Protein AF-A0A1S3YVQ3-F1 (afdb_monomer)

Secondary structure (DSSP, 8-state):
---SEEEETTEEEE--HHHHHHHTTSSSTT--THHHHHHHHHHH-TT-S-GGGSHHHHHHHHHHHHHHHHHHHHHHHTT---HHHHHHHHHHHHHT-S--THHHHHHHHHHHH---EE-SSS-SEE---HHHHHHHTT-

Solvent-accessible surface area (backbone atoms only — not comparable to full-atom values): 8379 Å² total; per-residue (Å²): 135,52,73,50,62,55,76,56,96,91,43,79,45,80,52,60,67,32,58,52,32,54,53,45,52,61,90,48,91,82,44,47,78,65,36,57,55,54,20,49,51,28,70,77,33,78,82,53,54,48,69,73,73,35,71,71,51,34,51,52,47,66,73,43,47,66,59,53,49,51,53,50,53,50,29,56,77,68,73,44,90,50,67,71,63,49,50,52,49,52,48,52,61,54,70,77,39,95,76,64,79,60,61,57,54,37,50,51,42,21,64,80,65,70,66,31,40,71,54,95,89,51,89,61,80,44,77,68,68,56,71,60,54,64,58,60,75,76,112

Nearest PDB structures (foldseek):
  7cb5-assembly1_B  TM=9.908E-01  e=2.813E-12  Staphylococcus aureus subsp. aureus str. Newman
  2iyo-assembly1_A  TM=9.775E-01  e=6.539E-12  Lactococcus lactis
  2zyg-assembly1_A  TM=9.820E-01  e=1.099E-11  Klebsiella pneumoniae
  2iz0-assembly1_B  TM=9.913E-01  e=2.554E-11  Lactococcus lactis
  2zya-assembly1_A  TM=9.829E-01  e=3.770E-11  Escherichia coli K-12

Foldseek 3Di:
DQDLWDDDPNDTDGDQQLVVLVVCCPDDPPHDPVSVVSNVQCVVPVPDRDPCPRPVNVVVCVVCVVVLVVVVVVCVVVVHDDPPSVVVNVVVVVVPDPDDPCVVVQVVCLVPPVPFDADPPDGDTDHDPVVVVVVVVVD

Sequence (139 aa):
MQQSRIQRNGLSILIFLGELARIWKGGCIIRAIFLDRIKGAYDRNPDLANLLVDEEFAKEMVERQSAWRRVVCLAINSGISTPGMSSSLAYFDSYRRERLPANLVQAQRDYFGAHTYERIDVPGSYHTEWFKIARQSKN

Organism: Nicotiana tabacum (NCBI:txid4097)

Mean predicted aligned error: 6.45 Å

InterPro domains:
  IPR006114 6-phosphogluconate dehydrogenase, C-terminal [PF00393] (17-130)
  IPR006114 6-phosphogluconate dehydrogenase, C-terminal [SM01350] (1-131)
  IPR006183 6-phosphogluconate dehydrogenase [PTHR11811] (17-136)
  IPR008927 6-phosphogluconate dehydrogenase-like, C-terminal domain superfamily [SSF48179] (17-132)
  IPR013328 6-phosphogluconate dehydrogenase, domain 2 [G3DSA:1.10.1040.10] (7-97)

Structure (mmCIF, N/CA/C/O backbone):
data_AF-A0A1S3YVQ3-F1
#
_entry.id   AF-A0A1S3YVQ3-F1
#
loop_
_atom_site.group_PDB
_atom_site.id
_atom_site.type_symbol
_atom_site.label_atom_id
_atom_site.label_alt_id
_atom_site.label_comp_id
_atom_site.label_asym_id
_atom_site.label_entity_id
_atom_site.label_seq_id
_atom_site.pdbx_PDB_ins_code
_atom_site.Cartn_x
_atom_site.Cartn_y
_atom_site.Cartn_z
_atom_site.occupancy
_atom_site.B_iso_or_equiv
_atom_site.auth_seq_id
_atom_site.auth_comp_id
_atom_site.auth_asym_id
_atom_site.auth_atom_id
_atom_site.pdbx_PDB_model_num
ATOM 1 N N . MET A 1 1 ? 9.940 -8.424 3.788 1.00 37.59 1 MET A N 1
ATOM 2 C CA . MET A 1 1 ? 10.640 -8.676 5.065 1.00 37.59 1 MET A CA 1
ATOM 3 C C . MET A 1 1 ? 10.216 -7.604 6.069 1.00 37.59 1 MET A C 1
ATOM 5 O O . MET A 1 1 ? 10.862 -6.571 6.179 1.00 37.59 1 MET A O 1
ATOM 9 N N . GLN A 1 2 ? 9.059 -7.769 6.711 1.00 42.88 2 GLN A N 1
ATOM 10 C CA . GLN A 1 2 ? 8.583 -6.811 7.712 1.00 42.88 2 GLN A CA 1
ATOM 11 C C . GLN A 1 2 ? 9.105 -7.235 9.096 1.00 42.88 2 GLN A C 1
ATOM 13 O O . GLN A 1 2 ? 8.557 -8.083 9.778 1.00 42.88 2 GLN A O 1
ATOM 18 N N . GLN A 1 3 ? 10.306 -6.720 9.359 1.00 51.16 3 GLN A N 1
ATOM 19 C CA . GLN A 1 3 ? 10.926 -6.309 10.624 1.00 51.16 3 GLN A CA 1
ATOM 20 C C . GLN A 1 3 ? 10.499 -6.971 11.955 1.00 51.16 3 GLN A C 1
ATOM 22 O O . GLN A 1 3 ? 9.901 -6.321 12.804 1.00 51.16 3 GLN A O 1
ATOM 27 N N . SER A 1 4 ? 11.014 -8.172 12.232 1.00 53.25 4 SER A N 1
ATOM 28 C CA . SER A 1 4 ? 11.387 -8.598 13.601 1.00 53.25 4 SER A CA 1
ATOM 29 C C . SER A 1 4 ? 12.889 -8.411 13.897 1.00 53.25 4 SER A C 1
ATOM 31 O O . SER A 1 4 ? 13.343 -8.556 15.034 1.00 53.25 4 SER A O 1
ATOM 33 N N . ARG A 1 5 ? 13.681 -8.038 12.878 1.00 54.72 5 ARG A N 1
ATOM 34 C CA . ARG A 1 5 ? 15.139 -7.878 12.962 1.00 54.72 5 ARG A CA 1
ATOM 35 C C . ARG A 1 5 ? 15.575 -6.573 12.302 1.00 54.72 5 ARG A C 1
ATOM 37 O O . ARG A 1 5 ? 15.534 -6.447 11.079 1.00 54.72 5 ARG A O 1
ATOM 44 N N . ILE A 1 6 ? 16.010 -5.608 13.109 1.00 60.38 6 ILE A N 1
ATOM 45 C CA . ILE A 1 6 ? 16.737 -4.435 12.611 1.00 60.38 6 ILE A CA 1
ATOM 46 C C . ILE A 1 6 ? 18.222 -4.787 12.659 1.00 60.38 6 ILE 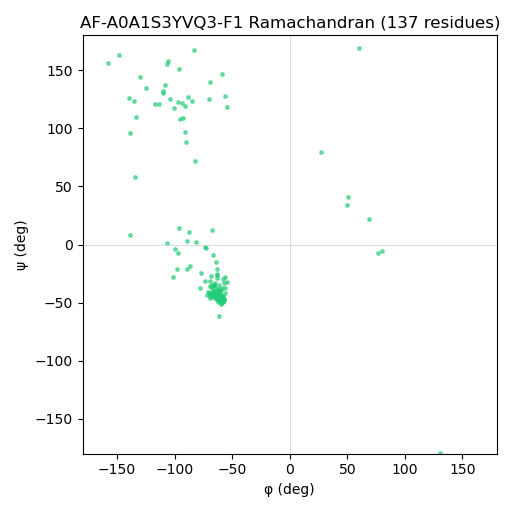A C 1
ATOM 48 O O . ILE A 1 6 ? 18.761 -5.084 13.726 1.00 60.38 6 ILE A O 1
ATOM 52 N N . GLN A 1 7 ? 18.875 -4.771 11.498 1.00 54.41 7 GLN A N 1
ATOM 53 C CA . GLN A 1 7 ? 20.331 -4.826 11.409 1.00 54.41 7 GLN A CA 1
ATOM 54 C C . GLN A 1 7 ? 20.856 -3.414 11.166 1.00 54.41 7 GLN A C 1
ATOM 56 O O . GLN A 1 7 ? 20.541 -2.794 10.151 1.00 54.41 7 GLN A O 1
ATOM 61 N N . ARG A 1 8 ? 21.645 -2.890 12.107 1.00 52.59 8 ARG A N 1
ATOM 62 C CA . ARG A 1 8 ? 22.323 -1.596 11.960 1.00 52.59 8 ARG A CA 1
ATOM 63 C C . ARG A 1 8 ? 23.729 -1.714 12.539 1.00 52.59 8 ARG A C 1
ATOM 65 O O . ARG A 1 8 ? 23.884 -2.151 13.673 1.00 52.59 8 ARG A O 1
ATOM 72 N N . ASN A 1 9 ? 24.747 -1.362 11.751 1.00 58.00 9 ASN A N 1
ATOM 73 C CA . ASN A 1 9 ? 26.166 -1.387 12.143 1.00 58.00 9 ASN A CA 1
ATOM 74 C C . ASN A 1 9 ? 26.636 -2.720 12.776 1.00 58.00 9 ASN A C 1
ATOM 76 O O . ASN A 1 9 ? 27.352 -2.713 13.770 1.00 58.00 9 ASN A O 1
ATOM 80 N N . GLY A 1 10 ? 26.206 -3.869 12.240 1.00 67.88 10 GLY A N 1
ATOM 81 C CA . GLY A 1 10 ? 26.624 -5.193 12.732 1.00 67.88 10 GLY A CA 1
ATOM 82 C C . GLY A 1 10 ? 25.902 -5.695 13.991 1.00 67.88 10 GLY A C 1
ATOM 83 O O . GLY A 1 10 ? 26.068 -6.854 14.360 1.00 67.88 10 GLY A O 1
ATOM 84 N N . LEU A 1 11 ? 25.043 -4.884 14.617 1.00 69.00 11 LEU A N 1
ATOM 85 C CA . LEU A 1 11 ? 24.173 -5.320 15.710 1.00 69.00 11 LEU A CA 1
ATOM 86 C C . LEU A 1 11 ? 22.851 -5.862 15.157 1.00 69.00 11 LEU A C 1
ATOM 88 O O . LEU A 1 11 ? 22.162 -5.197 14.379 1.00 69.00 11 LEU A O 1
ATOM 92 N N . SER A 1 12 ? 22.499 -7.080 15.577 1.00 74.50 12 SER A N 1
ATOM 93 C CA . SER A 1 12 ? 21.165 -7.657 15.382 1.00 74.50 12 SER A CA 1
ATOM 94 C C . SER A 1 12 ? 20.316 -7.351 16.609 1.00 74.50 12 SER A C 1
ATOM 96 O O . SER A 1 12 ? 20.538 -7.940 17.663 1.00 74.50 12 SER A O 1
ATOM 98 N N . ILE A 1 13 ? 19.341 -6.456 16.466 1.00 76.31 13 ILE A N 1
ATOM 99 C CA . ILE A 1 13 ? 18.346 -6.209 17.512 1.00 76.31 13 ILE A CA 1
ATOM 100 C C . ILE A 1 13 ? 17.097 -7.017 17.170 1.00 76.31 13 ILE A C 1
ATOM 102 O O . ILE A 1 13 ? 16.524 -6.860 16.087 1.00 76.31 13 ILE A O 1
ATOM 106 N N . LEU A 1 14 ? 16.703 -7.884 18.101 1.00 77.69 14 LEU A N 1
ATOM 107 C CA . LEU A 1 14 ? 15.435 -8.604 18.072 1.00 77.69 14 LEU A CA 1
ATOM 108 C C . LEU A 1 14 ? 14.356 -7.713 18.682 1.00 77.69 14 LEU A C 1
ATOM 110 O O . LEU A 1 14 ? 14.502 -7.244 19.811 1.00 77.69 14 LEU A O 1
ATOM 114 N N . ILE A 1 15 ? 13.291 -7.464 17.922 1.00 81.62 15 ILE A N 1
ATOM 115 C CA . ILE A 1 15 ? 12.158 -6.654 18.366 1.00 81.62 15 ILE A CA 1
ATOM 116 C C . ILE A 1 15 ? 10.931 -7.549 18.482 1.00 81.62 15 ILE A C 1
ATOM 118 O O . ILE A 1 15 ? 10.477 -8.128 17.499 1.00 81.62 15 ILE A O 1
ATOM 122 N N . PHE A 1 16 ? 10.367 -7.610 19.687 1.00 85.25 16 PHE A N 1
ATOM 123 C CA . PHE A 1 16 ? 9.132 -8.336 19.965 1.00 85.25 16 PHE A CA 1
ATOM 124 C C . PHE A 1 16 ? 7.933 -7.398 19.786 1.00 85.25 16 PHE A C 1
ATOM 126 O O . PHE A 1 16 ? 7.587 -6.627 20.682 1.00 85.25 16 PHE A O 1
ATOM 133 N N . LEU A 1 17 ? 7.307 -7.446 18.608 1.00 85.81 17 LEU A N 1
ATOM 134 C CA . LEU A 1 17 ? 6.225 -6.529 18.226 1.00 85.81 17 LEU A CA 1
ATOM 135 C C . LEU A 1 17 ? 4.989 -6.640 19.141 1.00 85.81 17 LEU A C 1
ATOM 137 O O . LEU A 1 17 ? 4.379 -5.620 19.466 1.00 85.81 17 LEU A O 1
ATOM 141 N N . GLY A 1 18 ? 4.671 -7.842 19.636 1.00 83.00 18 GLY A N 1
ATOM 142 C CA . GLY A 1 18 ? 3.604 -8.045 20.625 1.00 83.00 18 GLY A CA 1
ATOM 143 C C . GLY A 1 18 ? 3.880 -7.348 21.965 1.00 83.00 18 GLY A C 1
ATOM 144 O O . GLY A 1 18 ? 3.002 -6.683 22.518 1.00 83.00 18 GLY A O 1
ATOM 145 N N . GLU A 1 19 ? 5.121 -7.408 22.457 1.00 85.75 19 GLU A N 1
ATOM 146 C CA . GLU A 1 19 ? 5.511 -6.719 23.694 1.00 85.75 19 GLU A CA 1
ATOM 147 C C . GLU A 1 19 ? 5.532 -5.197 23.528 1.00 85.75 19 GLU A C 1
ATOM 149 O O . GLU A 1 19 ? 5.112 -4.478 24.436 1.00 85.75 19 GLU A O 1
ATOM 154 N N . LEU A 1 20 ? 5.929 -4.686 22.358 1.00 87.69 20 LEU A N 1
ATOM 155 C CA . LEU A 1 20 ? 5.801 -3.257 22.053 1.00 87.69 20 LEU A CA 1
ATOM 156 C C . LEU A 1 20 ? 4.340 -2.794 22.104 1.00 87.69 20 LEU A C 1
ATOM 158 O O . LEU A 1 20 ? 4.043 -1.789 22.754 1.00 87.69 20 LEU A O 1
ATOM 162 N N . ALA A 1 21 ? 3.422 -3.547 21.489 1.00 86.00 21 ALA A N 1
ATOM 163 C CA . ALA A 1 21 ? 1.993 -3.242 21.537 1.00 86.00 21 ALA A CA 1
ATOM 164 C C . ALA A 1 21 ? 1.457 -3.237 22.982 1.00 86.00 21 ALA A C 1
ATOM 166 O O . ALA A 1 21 ? 0.683 -2.350 23.352 1.00 86.00 21 ALA A O 1
ATOM 167 N N . ARG A 1 22 ? 1.924 -4.168 23.828 1.00 86.75 22 ARG A N 1
ATOM 168 C CA . ARG A 1 22 ? 1.589 -4.208 25.260 1.00 86.75 22 ARG A CA 1
ATOM 169 C C . ARG A 1 22 ? 2.107 -2.979 26.010 1.00 86.75 22 ARG A C 1
ATOM 171 O O . ARG A 1 22 ? 1.367 -2.407 26.806 1.00 86.75 22 ARG A O 1
ATOM 178 N N . ILE A 1 23 ? 3.349 -2.554 25.772 1.00 87.56 23 ILE A N 1
ATOM 179 C CA . ILE A 1 23 ? 3.927 -1.364 26.422 1.00 87.56 23 ILE A CA 1
ATOM 180 C C . ILE A 1 23 ? 3.138 -0.107 26.037 1.00 87.56 23 ILE A C 1
ATOM 182 O O . ILE A 1 23 ? 2.803 0.694 26.907 1.00 87.56 23 ILE A O 1
ATOM 186 N N . TRP A 1 24 ? 2.748 0.037 24.767 1.00 88.12 24 TRP A N 1
ATOM 187 C CA . TRP A 1 24 ? 1.919 1.159 24.308 1.00 88.12 24 TRP A CA 1
ATOM 188 C C . TRP A 1 24 ? 0.498 1.165 24.884 1.00 88.12 24 TRP A C 1
ATOM 190 O O . TRP A 1 24 ? -0.220 2.150 24.753 1.00 88.12 24 TRP A O 1
ATOM 200 N N . LYS A 1 25 ? 0.065 0.112 25.575 1.00 83.75 25 LYS A N 1
ATOM 201 C CA . LYS A 1 25 ? -1.196 0.145 26.318 1.00 83.75 25 LYS A CA 1
ATOM 202 C C . LYS A 1 25 ? -1.095 0.982 27.599 1.00 83.75 25 LYS A C 1
ATOM 204 O O . LYS A 1 25 ? -2.083 1.581 28.022 1.00 83.75 25 LYS A O 1
ATOM 209 N N . GLY A 1 26 ? 0.079 1.023 28.230 1.00 79.12 26 GLY A N 1
ATOM 210 C CA . GLY A 1 26 ? 0.290 1.664 29.527 1.00 79.12 26 GLY A CA 1
ATOM 211 C C . GLY A 1 26 ? 0.803 3.098 29.402 1.00 79.12 26 GLY A C 1
ATOM 212 O O . GLY A 1 26 ? 1.960 3.316 29.068 1.00 79.12 26 GLY A O 1
ATOM 213 N N . GLY A 1 27 ? -0.038 4.089 29.708 1.00 80.12 27 GLY A N 1
ATOM 214 C CA . GLY A 1 27 ? 0.404 5.468 29.971 1.00 80.12 27 GLY A CA 1
ATOM 215 C C . GLY A 1 27 ? 0.792 6.325 28.759 1.00 80.12 27 GLY A C 1
ATOM 216 O O . GLY A 1 27 ? 0.980 7.528 28.922 1.00 80.12 27 GLY A O 1
ATOM 217 N N . CYS A 1 28 ? 0.862 5.773 27.544 1.00 90.06 28 CYS A N 1
ATOM 218 C CA . CYS A 1 28 ? 1.150 6.573 26.352 1.00 90.06 28 CYS A CA 1
ATOM 219 C C . CYS A 1 28 ? -0.113 7.264 25.781 1.00 90.06 28 CYS A C 1
ATOM 221 O O . CYS A 1 28 ? -1.254 6.973 26.166 1.00 90.06 28 CYS A O 1
ATOM 223 N N . ILE A 1 29 ? 0.099 8.212 24.858 1.00 93.62 29 ILE A N 1
ATOM 224 C CA . ILE A 1 29 ? -0.967 9.014 24.228 1.00 93.62 29 ILE A CA 1
ATOM 225 C C . ILE A 1 29 ? -1.863 8.153 23.322 1.00 93.62 29 ILE A C 1
ATOM 227 O O . ILE A 1 29 ? -3.067 8.374 23.273 1.00 93.62 29 ILE A O 1
ATOM 231 N N . ILE A 1 30 ? -1.302 7.142 22.652 1.00 92.69 30 ILE A N 1
ATOM 232 C CA . ILE A 1 30 ? -2.009 6.309 21.659 1.00 92.69 30 ILE A CA 1
ATOM 233 C C . ILE A 1 30 ? -2.750 5.105 22.265 1.00 92.69 30 ILE A C 1
ATOM 235 O O . ILE A 1 30 ? -3.174 4.210 21.534 1.00 92.69 30 ILE A O 1
ATOM 239 N N . ARG A 1 31 ? -2.882 5.049 23.596 1.00 92.19 31 ARG A N 1
ATOM 240 C CA . ARG A 1 31 ? -3.530 3.934 24.297 1.00 92.19 31 ARG A CA 1
ATOM 241 C C . ARG A 1 31 ? -4.959 3.717 23.782 1.00 92.19 31 ARG A C 1
ATOM 243 O O . ARG A 1 31 ? -5.768 4.642 23.752 1.00 92.19 31 ARG A O 1
ATOM 250 N N . ALA A 1 32 ? -5.282 2.485 23.404 1.00 92.25 32 ALA A N 1
ATOM 251 C CA . ALA A 1 32 ? -6.607 2.111 22.922 1.00 92.25 32 ALA A CA 1
ATOM 252 C C . ALA A 1 32 ? -6.841 0.605 23.084 1.00 92.25 32 ALA A C 1
ATOM 254 O O . ALA A 1 32 ? -5.891 -0.175 23.032 1.00 92.25 32 ALA A O 1
ATOM 255 N N . ILE A 1 33 ? -8.112 0.191 23.167 1.00 92.25 33 ILE A N 1
ATOM 256 C CA . ILE A 1 33 ? -8.521 -1.231 23.112 1.00 92.25 33 ILE A CA 1
ATOM 257 C C . ILE A 1 33 ? -8.001 -1.895 21.822 1.00 92.25 33 ILE A C 1
ATOM 259 O O . ILE A 1 33 ? -7.693 -3.081 21.794 1.00 92.25 33 ILE A O 1
ATOM 263 N N . PHE A 1 34 ? -7.815 -1.109 20.758 1.00 93.25 34 PHE A N 1
ATOM 264 C CA . PHE A 1 34 ? -7.217 -1.554 19.501 1.00 93.25 34 PHE A CA 1
ATOM 265 C C . PHE A 1 34 ? -5.829 -2.201 19.668 1.00 93.25 34 PHE A C 1
ATOM 267 O O . PHE A 1 34 ? -5.505 -3.137 18.941 1.00 93.25 34 PHE A O 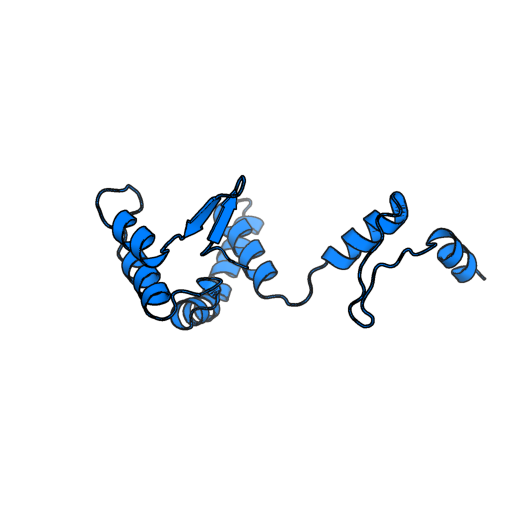1
ATOM 274 N N . LEU A 1 35 ? -5.024 -1.764 20.645 1.00 94.06 35 LEU A N 1
ATOM 275 C CA . LEU A 1 35 ? -3.688 -2.323 20.880 1.00 94.06 35 LEU A CA 1
ATOM 276 C C . LEU A 1 35 ? -3.729 -3.769 21.396 1.00 94.06 35 LEU A C 1
ATOM 278 O O . LEU A 1 35 ? -2.807 -4.528 21.111 1.00 94.06 35 LEU A O 1
ATOM 282 N N . ASP A 1 36 ? -4.805 -4.180 22.077 1.00 92.88 36 ASP A N 1
ATOM 283 C CA . ASP A 1 36 ? -4.987 -5.578 22.494 1.00 92.88 36 ASP A CA 1
ATOM 284 C C . ASP A 1 36 ? -5.153 -6.501 21.282 1.00 92.88 36 ASP A C 1
ATOM 286 O O . ASP A 1 36 ? -4.641 -7.618 21.271 1.00 92.88 36 ASP A O 1
ATOM 290 N N . ARG A 1 37 ? -5.797 -6.004 20.219 1.00 94.69 37 ARG A N 1
ATOM 291 C CA . ARG A 1 37 ? -5.962 -6.737 18.958 1.00 94.69 37 ARG A CA 1
ATOM 292 C C . ARG A 1 37 ? -4.641 -6.876 18.207 1.00 94.69 37 ARG A C 1
ATOM 294 O O . ARG A 1 37 ? -4.335 -7.951 17.706 1.00 94.69 37 ARG A O 1
ATOM 301 N N . ILE A 1 38 ? -3.835 -5.810 18.173 1.00 94.75 38 ILE A N 1
ATOM 302 C CA . ILE A 1 38 ? -2.484 -5.855 17.590 1.00 94.75 38 ILE A CA 1
ATOM 303 C C . ILE A 1 38 ? -1.612 -6.860 18.343 1.00 94.75 38 ILE A C 1
ATOM 305 O O . ILE A 1 38 ? -0.947 -7.681 17.716 1.00 94.75 38 ILE A O 1
ATOM 309 N N . LYS A 1 39 ? -1.631 -6.817 19.681 1.00 93.44 39 LYS A N 1
ATOM 310 C CA . LYS A 1 39 ? -0.920 -7.797 20.505 1.00 93.44 39 LYS A CA 1
ATOM 311 C C . LYS A 1 39 ? -1.386 -9.216 20.175 1.00 93.44 39 LYS A C 1
ATOM 313 O O . LYS A 1 39 ? -0.545 -10.059 19.898 1.00 93.44 39 LYS A O 1
ATOM 318 N N . GLY A 1 40 ? -2.699 -9.453 20.130 1.00 94.50 40 GLY A N 1
ATOM 319 C CA . GLY A 1 40 ? -3.271 -10.758 19.792 1.00 94.50 40 GLY A CA 1
ATOM 320 C C . GLY A 1 40 ? -2.801 -11.299 18.437 1.00 94.50 40 GLY A C 1
ATOM 321 O O . GLY A 1 40 ? -2.452 -12.471 18.346 1.00 94.50 40 GLY A O 1
ATOM 322 N N . ALA A 1 41 ? -2.708 -10.453 17.406 1.00 95.62 41 ALA A N 1
ATOM 323 C CA . ALA A 1 41 ? -2.183 -10.857 16.099 1.00 95.62 41 ALA A CA 1
ATOM 324 C C . ALA A 1 41 ? -0.723 -11.342 16.171 1.00 95.62 41 ALA A C 1
ATOM 326 O O . ALA A 1 41 ? -0.396 -12.394 15.622 1.00 95.62 41 ALA A O 1
ATOM 327 N N . TYR A 1 42 ? 0.142 -10.628 16.899 1.00 93.38 42 TYR A N 1
ATOM 328 C CA . TYR A 1 42 ? 1.544 -11.028 17.076 1.00 93.38 42 TYR A CA 1
ATOM 329 C C . TYR A 1 42 ? 1.745 -12.164 18.090 1.00 93.38 42 TYR A C 1
ATOM 331 O O . TYR A 1 42 ? 2.722 -12.896 17.978 1.00 93.38 42 TYR A O 1
ATOM 339 N N . ASP A 1 43 ? 0.834 -12.351 19.050 1.00 92.56 43 ASP A N 1
ATOM 340 C CA . ASP A 1 43 ? 0.825 -13.533 19.920 1.00 92.56 43 ASP A CA 1
ATOM 341 C C . ASP A 1 43 ? 0.497 -14.799 19.104 1.00 92.56 43 ASP A C 1
ATOM 343 O O . ASP A 1 43 ? 1.103 -15.847 19.320 1.00 92.56 43 ASP A O 1
ATOM 347 N N . ARG A 1 44 ? -0.446 -14.704 18.149 1.00 94.06 44 ARG A N 1
ATOM 348 C CA . ARG A 1 44 ? -0.799 -15.802 17.229 1.00 94.06 44 ARG A CA 1
ATOM 349 C C . ARG A 1 44 ? 0.317 -16.101 16.232 1.00 94.06 44 ARG A C 1
ATOM 351 O O . ARG A 1 44 ? 0.583 -17.266 15.950 1.00 94.06 44 ARG A O 1
ATOM 358 N N . ASN A 1 45 ? 0.938 -15.061 15.677 1.00 92.69 45 ASN A N 1
ATOM 359 C CA . ASN A 1 45 ? 2.029 -15.188 14.719 1.00 92.69 45 ASN A CA 1
ATOM 360 C C . ASN A 1 45 ? 3.139 -14.156 15.005 1.00 92.69 45 ASN A C 1
ATOM 362 O O . ASN A 1 45 ? 3.069 -13.023 14.519 1.00 92.69 45 ASN A O 1
ATOM 366 N N . PRO A 1 46 ? 4.194 -14.543 15.744 1.00 89.56 46 PRO A N 1
ATOM 367 C CA . PRO A 1 46 ? 5.320 -13.655 16.033 1.00 89.56 46 PRO A CA 1
ATOM 368 C C . PRO A 1 46 ? 6.104 -13.209 14.789 1.00 89.56 46 PRO A C 1
ATOM 370 O O . PRO A 1 46 ? 6.702 -12.134 14.803 1.00 89.56 46 PRO A O 1
ATOM 373 N N . ASP A 1 47 ? 6.072 -14.005 13.715 1.00 88.44 47 ASP A N 1
ATOM 374 C CA . ASP A 1 47 ? 6.743 -13.738 12.435 1.00 88.44 47 ASP A CA 1
ATOM 375 C C . ASP A 1 47 ? 5.808 -13.083 11.403 1.00 88.44 47 ASP A C 1
ATOM 377 O O . ASP A 1 47 ? 6.110 -13.037 10.204 1.00 88.44 47 ASP A O 1
ATOM 381 N N . LEU A 1 48 ? 4.651 -12.578 11.851 1.00 91.12 48 LEU A N 1
ATOM 382 C CA . LEU A 1 48 ? 3.701 -11.879 11.002 1.00 91.12 48 LEU A CA 1
ATOM 383 C C . LEU A 1 48 ? 4.409 -10.731 10.289 1.00 91.12 48 LEU A C 1
ATOM 385 O O . LEU A 1 48 ? 4.885 -9.791 10.921 1.00 91.12 48 LEU A O 1
ATOM 389 N N . ALA A 1 49 ? 4.440 -10.800 8.957 1.00 89.25 49 ALA A N 1
ATOM 390 C CA . ALA A 1 49 ? 5.024 -9.731 8.176 1.00 89.25 49 ALA A CA 1
ATOM 391 C C . ALA A 1 49 ? 4.231 -8.443 8.429 1.00 89.25 49 ALA A C 1
ATOM 393 O O . ALA A 1 49 ? 4.775 -7.499 8.973 1.00 89.25 49 ALA A O 1
ATOM 394 N N . ASN A 1 50 ? 2.941 -8.416 8.098 1.00 92.19 50 ASN A N 1
ATOM 395 C CA . ASN A 1 50 ? 2.110 -7.216 8.194 1.00 92.19 50 ASN A CA 1
ATOM 396 C C . ASN A 1 50 ? 0.813 -7.506 8.943 1.00 92.19 50 ASN A C 1
ATOM 398 O O . ASN A 1 50 ? 0.200 -8.544 8.716 1.00 92.19 50 ASN A O 1
ATOM 402 N N . LEU A 1 51 ? 0.313 -6.551 9.727 1.00 94.62 51 LEU A N 1
ATOM 403 C CA . LEU A 1 51 ? -1.040 -6.636 10.290 1.00 94.62 51 LEU A CA 1
ATOM 404 C C . LEU A 1 51 ? -2.114 -6.777 9.205 1.00 94.62 51 LEU A C 1
ATOM 406 O O . LEU A 1 51 ? -3.117 -7.433 9.432 1.00 94.62 51 LEU A O 1
ATOM 410 N N . LEU A 1 52 ? -1.895 -6.230 8.005 1.00 95.00 52 LEU A N 1
ATOM 411 C CA . LEU A 1 52 ? -2.828 -6.384 6.883 1.00 95.00 52 LEU A CA 1
ATOM 41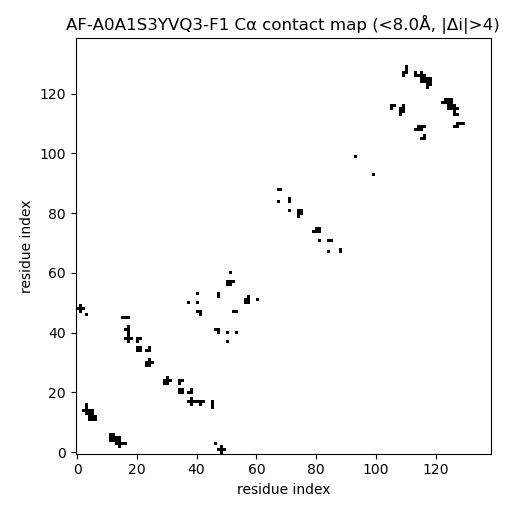2 C C . LEU A 1 52 ? -2.985 -7.831 6.386 1.00 95.00 52 LEU A C 1
ATOM 414 O O . LEU A 1 52 ? -3.913 -8.082 5.621 1.00 95.00 52 LEU A O 1
ATOM 418 N N . VAL A 1 53 ? -2.091 -8.753 6.767 1.00 93.38 53 VAL A N 1
ATOM 419 C CA . VAL A 1 53 ? -2.189 -10.181 6.410 1.00 93.38 53 VAL A CA 1
ATOM 420 C C . VAL A 1 53 ? -2.605 -11.071 7.585 1.00 93.38 53 VAL A C 1
ATOM 422 O O . VAL A 1 53 ? -2.725 -12.279 7.405 1.00 93.38 53 VAL A O 1
ATOM 425 N N . ASP A 1 54 ? -2.853 -10.500 8.768 1.00 96.69 54 ASP A N 1
ATOM 426 C CA . ASP A 1 54 ? -3.574 -11.206 9.833 1.00 96.69 54 ASP A CA 1
ATOM 427 C C . ASP A 1 54 ? -5.045 -11.383 9.428 1.00 96.69 54 ASP A C 1
ATOM 429 O O . ASP A 1 54 ? -5.649 -10.480 8.850 1.00 96.69 54 ASP A O 1
ATOM 433 N N . GLU A 1 55 ? -5.624 -12.545 9.725 1.00 95.69 55 GLU A N 1
ATOM 434 C CA . GLU A 1 55 ? -6.962 -12.929 9.263 1.00 95.69 55 GLU A CA 1
ATOM 435 C C . GLU A 1 55 ? -8.067 -11.970 9.742 1.00 95.69 55 GLU A C 1
ATOM 437 O O . GLU A 1 55 ? -8.933 -11.575 8.954 1.00 95.69 55 GLU A O 1
ATOM 442 N N . GLU A 1 56 ? -8.024 -11.540 11.008 1.00 96.06 56 GLU A N 1
ATOM 443 C CA . GLU A 1 56 ? -9.041 -10.655 11.584 1.00 96.06 56 GLU A CA 1
ATOM 444 C C . GLU A 1 56 ? -8.951 -9.257 10.967 1.00 96.06 56 GLU A C 1
ATOM 446 O O . GLU A 1 56 ? -9.961 -8.678 10.556 1.00 96.06 56 GLU A O 1
ATOM 451 N N . PHE A 1 57 ? -7.734 -8.717 10.859 1.00 96.88 57 PHE A N 1
ATOM 452 C CA . PHE A 1 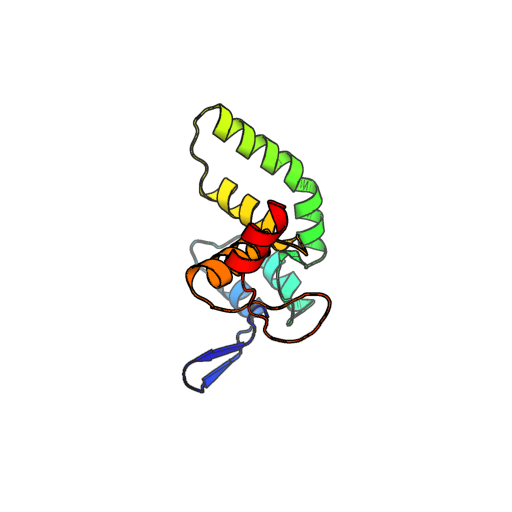57 ? -7.501 -7.411 10.245 1.00 96.88 57 PHE A CA 1
ATOM 453 C C . PHE A 1 57 ? -7.817 -7.420 8.746 1.00 96.88 57 PHE A C 1
ATOM 455 O O . PHE A 1 57 ? -8.488 -6.509 8.259 1.00 96.88 57 PHE A O 1
ATOM 462 N N . ALA A 1 58 ? -7.394 -8.448 8.009 1.00 96.44 58 ALA A N 1
ATOM 463 C CA . ALA A 1 58 ? -7.666 -8.581 6.581 1.00 96.44 58 ALA A CA 1
ATOM 464 C C . ALA A 1 58 ? -9.174 -8.603 6.302 1.00 96.44 58 ALA A C 1
ATOM 466 O O . ALA A 1 58 ? -9.654 -7.875 5.426 1.00 96.44 58 ALA A O 1
ATOM 467 N N . LYS A 1 59 ? -9.937 -9.372 7.090 1.00 97.19 59 LYS A N 1
ATOM 468 C CA . LYS A 1 59 ? -11.399 -9.412 7.002 1.00 97.19 59 LYS A CA 1
ATOM 469 C C . LYS A 1 59 ? -12.014 -8.030 7.218 1.00 97.19 59 LYS A C 1
ATOM 471 O O . LYS A 1 59 ? -12.800 -7.570 6.388 1.00 97.19 59 LYS A O 1
ATOM 476 N N . GLU A 1 60 ? -11.616 -7.326 8.277 1.00 96.50 60 GLU A N 1
ATOM 477 C CA . GLU A 1 60 ? -12.144 -5.989 8.558 1.00 96.50 60 GLU A CA 1
ATOM 478 C C . GLU A 1 60 ? -11.831 -4.978 7.452 1.00 96.50 60 GLU A C 1
ATOM 480 O O . GLU A 1 60 ? -12.681 -4.140 7.126 1.00 96.50 60 GLU A O 1
ATOM 485 N N . MET A 1 61 ? -10.633 -5.059 6.864 1.00 96.62 61 MET A N 1
ATOM 486 C CA . MET A 1 61 ? -10.226 -4.210 5.746 1.00 96.62 61 MET A CA 1
ATOM 487 C C . MET A 1 61 ? -11.090 -4.462 4.509 1.00 96.62 61 MET A C 1
ATOM 489 O O . MET A 1 61 ? -11.535 -3.501 3.877 1.00 96.62 61 MET A O 1
ATOM 493 N N . VAL A 1 62 ? -11.381 -5.726 4.182 1.00 96.06 62 VAL A N 1
ATOM 494 C CA . VAL A 1 62 ? -12.272 -6.087 3.066 1.00 96.06 62 VAL A CA 1
ATOM 495 C C . VAL A 1 62 ? -13.683 -5.541 3.290 1.00 96.06 62 VAL A C 1
ATOM 497 O O . VAL A 1 62 ? -14.254 -4.943 2.377 1.00 96.06 62 VAL A O 1
ATOM 500 N N . GLU A 1 63 ? -14.215 -5.666 4.507 1.00 98.00 63 GLU A N 1
ATOM 501 C CA . GLU A 1 63 ? -15.544 -5.160 4.875 1.00 98.00 63 GLU A CA 1
ATOM 502 C C . GLU A 1 63 ? -15.644 -3.626 4.789 1.00 98.00 63 GLU A C 1
ATOM 504 O O . GLU A 1 63 ? -16.678 -3.081 4.394 1.00 98.00 63 GLU A O 1
ATOM 509 N N . ARG A 1 64 ? -14.577 -2.902 5.155 1.00 97.50 64 ARG A N 1
ATOM 510 C CA . ARG A 1 64 ? -14.609 -1.434 5.320 1.00 97.50 64 ARG A CA 1
ATOM 511 C C . ARG A 1 64 ? -14.088 -0.656 4.118 1.00 97.50 64 ARG A C 1
ATOM 513 O O . ARG A 1 64 ? -14.458 0.512 3.965 1.00 97.50 64 ARG A O 1
ATOM 520 N N . GLN A 1 65 ? -13.280 -1.261 3.242 1.00 97.81 65 GLN A N 1
ATOM 521 C CA . GLN A 1 65 ? -12.614 -0.525 2.159 1.00 97.81 65 GLN A CA 1
ATOM 522 C C . GLN A 1 65 ? -13.588 0.217 1.229 1.00 97.81 65 GLN A C 1
ATOM 524 O O . GLN A 1 65 ? -13.282 1.316 0.772 1.00 97.81 65 GLN A O 1
ATOM 529 N N . SER A 1 66 ? -14.788 -0.317 0.990 1.00 98.38 66 SER A N 1
ATOM 530 C CA . SER A 1 66 ? -15.793 0.346 0.150 1.00 98.38 66 SER A CA 1
ATOM 531 C C . SER A 1 66 ? -16.305 1.642 0.781 1.00 98.38 66 SER A C 1
ATOM 533 O O . SER A 1 66 ? -16.442 2.649 0.090 1.00 98.38 66 SER A O 1
ATOM 535 N N . ALA A 1 67 ? -16.561 1.650 2.093 1.00 98.50 67 ALA A N 1
ATOM 536 C CA . ALA A 1 67 ? -16.979 2.856 2.811 1.00 98.50 67 ALA A CA 1
ATOM 537 C C . ALA A 1 67 ? -15.851 3.888 2.874 1.00 98.50 67 ALA A C 1
ATOM 539 O O . ALA A 1 67 ? -16.075 5.069 2.613 1.00 98.50 67 ALA A O 1
ATOM 540 N N . TRP A 1 68 ? -14.634 3.421 3.141 1.00 98.25 68 TRP A N 1
ATOM 541 C CA . TRP A 1 68 ? -13.442 4.254 3.161 1.00 98.25 68 TRP A CA 1
ATOM 542 C C . TRP A 1 68 ? -13.225 4.992 1.832 1.00 98.25 68 TRP A C 1
ATOM 544 O O . TRP A 1 68 ? -13.056 6.211 1.828 1.00 98.25 68 TRP A O 1
ATOM 554 N N . ARG A 1 69 ? -13.343 4.289 0.698 1.00 98.56 69 ARG A N 1
ATOM 555 C CA . ARG A 1 69 ? -13.278 4.893 -0.643 1.00 98.56 69 ARG A CA 1
ATOM 556 C C . ARG A 1 69 ? -14.349 5.952 -0.855 1.00 98.56 69 ARG A C 1
ATOM 558 O O . ARG A 1 69 ? -14.032 7.028 -1.344 1.00 98.56 69 ARG A O 1
ATOM 565 N N . ARG A 1 70 ? -15.601 5.676 -0.466 1.00 98.56 70 ARG A N 1
ATOM 566 C CA . ARG A 1 70 ? -16.697 6.651 -0.609 1.00 98.56 70 ARG A CA 1
ATOM 567 C C . ARG A 1 70 ? -16.390 7.955 0.123 1.00 98.56 70 ARG A C 1
ATOM 569 O O . ARG A 1 70 ? -16.589 9.018 -0.453 1.00 98.56 70 ARG A O 1
ATOM 576 N N . VAL A 1 71 ? -15.876 7.872 1.351 1.00 98.38 71 VAL A N 1
ATOM 577 C CA . VAL A 1 71 ? -15.500 9.056 2.140 1.00 98.38 71 VAL A CA 1
ATOM 578 C C . VAL A 1 71 ? -14.364 9.827 1.468 1.00 98.38 71 VAL A C 1
ATOM 580 O O . VAL A 1 71 ? -14.470 11.041 1.317 1.00 98.38 71 VAL A O 1
ATOM 583 N N . VAL A 1 72 ? -13.312 9.138 1.014 1.00 98.50 72 VAL A N 1
ATOM 584 C CA . VAL A 1 72 ? -12.176 9.777 0.327 1.00 98.50 72 VAL A CA 1
ATOM 585 C C . VAL A 1 72 ? -12.619 10.456 -0.973 1.00 98.50 72 VAL A C 1
ATOM 587 O O . VAL A 1 72 ? -12.298 11.621 -1.191 1.00 98.50 72 VAL A O 1
ATOM 590 N N . CYS A 1 73 ? -13.403 9.777 -1.815 1.00 98.56 73 CYS A N 1
ATOM 591 C CA . CYS A 1 73 ? -13.916 10.349 -3.061 1.00 98.56 73 CYS A CA 1
ATOM 592 C C . CYS A 1 73 ? -14.821 11.560 -2.810 1.00 98.56 73 CYS A C 1
ATOM 594 O O . CYS A 1 73 ? -14.689 12.569 -3.498 1.00 98.56 73 CYS A O 1
ATOM 596 N N . LEU A 1 74 ? -15.714 11.482 -1.818 1.00 98.75 74 LEU A N 1
ATOM 597 C CA . LEU A 1 74 ? -16.567 12.607 -1.444 1.00 98.75 74 LEU A CA 1
ATOM 598 C C . LEU A 1 74 ? -15.732 13.803 -0.981 1.00 98.75 74 LEU A C 1
ATOM 600 O O . LEU A 1 74 ? -15.979 14.918 -1.424 1.00 98.75 74 LEU A O 1
ATOM 604 N N . ALA A 1 75 ? -14.731 13.576 -0.129 1.00 98.62 75 ALA A N 1
ATOM 605 C CA . ALA A 1 75 ? -13.853 14.640 0.339 1.00 98.62 75 ALA A CA 1
ATOM 606 C C . ALA A 1 75 ? -13.129 15.327 -0.828 1.00 98.62 75 ALA A C 1
ATOM 608 O O . ALA A 1 75 ? -13.147 16.551 -0.909 1.00 98.62 75 ALA A O 1
ATOM 609 N N . ILE A 1 76 ? -12.579 14.551 -1.768 1.00 98.31 76 ILE A N 1
ATOM 610 C CA . ILE A 1 76 ? -11.918 15.080 -2.971 1.00 98.31 76 ILE A CA 1
ATOM 611 C C . ILE A 1 76 ? -12.890 15.916 -3.813 1.00 98.31 76 ILE A C 1
ATOM 613 O O . ILE A 1 76 ? -12.574 17.055 -4.149 1.00 98.31 76 ILE A O 1
ATOM 617 N N . ASN A 1 77 ? -14.080 15.386 -4.112 1.00 98.62 77 ASN A N 1
ATOM 618 C CA . ASN A 1 77 ? -15.084 16.086 -4.921 1.00 98.62 77 ASN A CA 1
ATOM 619 C C . ASN A 1 77 ? -15.583 17.378 -4.259 1.00 98.62 77 ASN A C 1
ATOM 621 O O . ASN A 1 77 ? -15.949 18.322 -4.952 1.00 98.62 77 ASN A O 1
ATOM 625 N N . SER A 1 78 ? -15.574 17.424 -2.928 1.00 98.62 78 SER A N 1
ATOM 626 C CA . SER A 1 78 ? -15.955 18.597 -2.140 1.00 98.62 78 SER A CA 1
ATOM 627 C C . SER A 1 78 ? -14.788 19.549 -1.847 1.00 98.62 78 SER A C 1
ATOM 629 O O . SER A 1 78 ? -14.972 20.515 -1.112 1.00 98.62 78 SER A O 1
ATOM 631 N N . GLY A 1 79 ? -13.579 19.288 -2.359 1.00 98.31 79 GLY A N 1
ATOM 632 C CA . GLY A 1 79 ? -12.398 20.116 -2.086 1.00 98.31 79 GLY A CA 1
ATOM 633 C C . GLY A 1 79 ? -11.890 20.045 -0.636 1.00 98.31 79 GLY A C 1
ATOM 634 O O . GLY A 1 79 ? -11.195 20.950 -0.179 1.00 98.31 79 GLY A O 1
ATOM 635 N N . ILE A 1 80 ? -12.226 18.984 0.103 1.00 98.69 80 ILE A N 1
ATOM 636 C CA . ILE A 1 80 ? -11.823 18.768 1.498 1.00 98.69 80 ILE A CA 1
ATOM 637 C C . ILE A 1 80 ? -10.542 17.930 1.543 1.00 98.69 80 ILE A C 1
ATOM 639 O O . ILE A 1 80 ? -10.494 16.783 1.092 1.00 98.69 80 ILE A O 1
ATOM 643 N N . SER A 1 81 ? -9.499 18.490 2.154 1.00 98.06 81 SER A N 1
ATOM 644 C CA . SER A 1 81 ? -8.206 17.819 2.297 1.00 98.06 81 SER A CA 1
ATOM 645 C C . SER A 1 81 ? -8.274 16.641 3.279 1.00 98.06 81 SER A C 1
ATOM 647 O O . SER A 1 81 ? -8.665 16.799 4.434 1.00 98.06 81 SER A O 1
ATOM 649 N N . THR A 1 82 ? -7.864 15.450 2.829 1.00 98.06 82 THR A N 1
ATOM 650 C CA . THR A 1 82 ? -7.845 1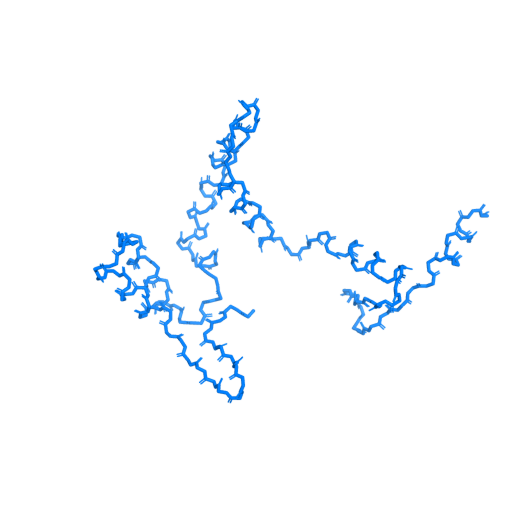4.207 3.628 1.00 98.06 82 THR A CA 1
ATOM 651 C C . THR A 1 82 ? -6.524 13.433 3.468 1.00 98.06 82 THR A C 1
ATOM 653 O O . THR A 1 82 ? -6.526 12.263 3.073 1.00 98.06 82 THR A O 1
ATOM 656 N N . PRO A 1 83 ? -5.359 14.040 3.776 1.00 97.81 83 PRO A N 1
ATOM 657 C CA . PRO A 1 83 ? -4.050 13.458 3.466 1.00 97.8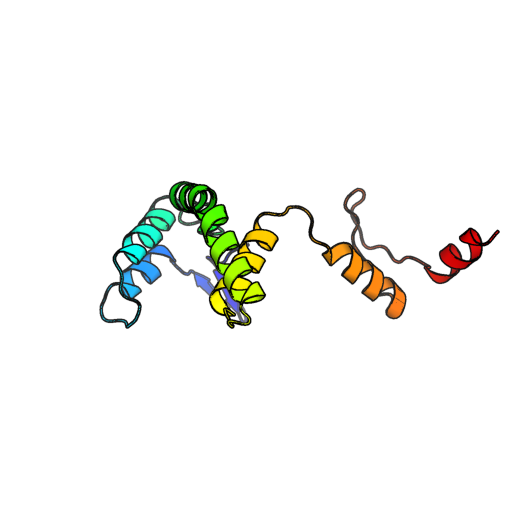1 83 PRO A CA 1
ATOM 658 C C . PRO A 1 83 ? -3.824 12.112 4.164 1.00 97.81 83 PRO A C 1
ATOM 660 O O . PRO A 1 83 ? -3.335 11.170 3.542 1.00 97.81 83 PRO A O 1
ATOM 663 N N . GLY A 1 84 ? -4.244 11.982 5.428 1.00 98.19 84 GLY A N 1
ATOM 664 C CA . GLY A 1 84 ? -4.120 10.734 6.182 1.00 98.19 84 GLY A CA 1
ATOM 665 C C . GLY A 1 84 ? -4.950 9.598 5.584 1.00 98.19 84 GLY A C 1
ATOM 666 O O . GLY A 1 84 ? -4.427 8.509 5.372 1.00 98.19 84 GLY A O 1
ATOM 667 N N . MET A 1 85 ? -6.218 9.852 5.241 1.00 97.81 85 MET A N 1
ATOM 668 C CA . MET A 1 85 ? -7.100 8.828 4.660 1.00 97.81 85 MET A CA 1
ATOM 669 C C . MET A 1 85 ? -6.702 8.470 3.226 1.00 97.81 85 MET A C 1
ATOM 671 O O . MET A 1 85 ? -6.710 7.296 2.867 1.00 97.81 85 MET A O 1
ATOM 675 N N . SER A 1 86 ? -6.334 9.466 2.420 1.00 98.31 86 SER A N 1
ATOM 676 C CA . SER A 1 86 ? -5.913 9.260 1.032 1.00 98.31 86 SER A CA 1
ATOM 677 C C . SER A 1 86 ? -4.598 8.480 0.945 1.00 98.31 86 SER A C 1
ATOM 679 O O . SER A 1 86 ? -4.499 7.528 0.174 1.00 98.31 86 SER A O 1
ATOM 681 N N . SER A 1 87 ? -3.598 8.827 1.765 1.00 98.25 87 SER A N 1
ATOM 682 C CA . SER A 1 87 ? -2.302 8.128 1.764 1.00 98.25 87 SER A CA 1
ATOM 683 C C . SER A 1 87 ? -2.404 6.699 2.291 1.00 98.25 87 SER A C 1
ATOM 685 O O . SER A 1 87 ? -1.828 5.788 1.698 1.00 98.25 87 SER A O 1
ATOM 687 N N . SER A 1 88 ? -3.172 6.471 3.358 1.00 97.88 88 SER A N 1
ATOM 688 C CA . SER A 1 88 ? -3.389 5.115 3.870 1.00 97.88 88 SER A CA 1
ATOM 689 C C . SER A 1 88 ? -4.160 4.242 2.871 1.00 97.88 88 SER A C 1
ATOM 691 O O . SER A 1 88 ? -3.832 3.063 2.731 1.00 97.88 88 SER A O 1
ATOM 693 N N . LEU A 1 89 ? -5.104 4.807 2.103 1.00 98.19 89 LEU A N 1
ATOM 694 C CA . LEU A 1 89 ? -5.823 4.076 1.050 1.00 98.19 89 LEU A CA 1
ATOM 695 C C . LEU A 1 89 ? -4.889 3.715 -0.103 1.00 98.19 89 LEU A C 1
ATOM 697 O O . LEU A 1 89 ? -4.889 2.572 -0.558 1.00 98.19 89 LEU A O 1
ATOM 701 N N . ALA A 1 90 ? -4.046 4.660 -0.521 1.00 98.00 90 ALA A N 1
ATOM 702 C CA . ALA A 1 90 ? -3.016 4.417 -1.522 1.00 98.00 90 ALA A CA 1
ATOM 703 C C . ALA A 1 90 ? -2.022 3.333 -1.070 1.00 98.00 90 ALA A C 1
ATOM 705 O O . ALA A 1 90 ? -1.657 2.471 -1.871 1.00 98.00 90 ALA A O 1
ATOM 706 N N . TYR A 1 91 ? -1.625 3.323 0.209 1.00 97.19 91 TYR A N 1
ATOM 707 C CA . TYR A 1 91 ? -0.791 2.262 0.778 1.00 97.19 91 TYR A CA 1
ATOM 708 C C . TYR A 1 91 ? -1.492 0.903 0.729 1.00 97.19 91 TYR A C 1
ATOM 710 O O . TYR A 1 91 ? -0.910 -0.055 0.226 1.00 97.19 91 TYR A O 1
ATOM 718 N N . PHE A 1 92 ? -2.745 0.818 1.187 1.00 97.19 92 PHE A N 1
ATOM 719 C CA . PHE A 1 92 ? -3.528 -0.418 1.142 1.00 97.19 92 PHE A CA 1
ATOM 720 C C . PHE A 1 92 ? -3.652 -0.963 -0.288 1.00 97.19 92 PHE A C 1
ATOM 722 O O . PHE A 1 92 ? -3.396 -2.143 -0.530 1.00 97.19 92 PHE A O 1
ATOM 729 N N . ASP A 1 93 ? -3.990 -0.098 -1.248 1.00 97.44 93 ASP A N 1
ATOM 730 C CA . ASP A 1 93 ? -4.102 -0.472 -2.657 1.00 97.44 93 ASP A CA 1
ATOM 731 C C . ASP A 1 93 ? -2.773 -0.877 -3.281 1.00 97.44 93 ASP A C 1
ATOM 733 O O . ASP A 1 93 ? -2.754 -1.782 -4.111 1.00 97.44 93 ASP A O 1
ATOM 737 N N . SER A 1 94 ? -1.673 -0.249 -2.872 1.00 96.81 94 SER A N 1
ATOM 738 C CA . SER A 1 94 ? -0.344 -0.618 -3.354 1.00 96.81 94 SER A CA 1
ATOM 739 C C . SER A 1 94 ? 0.103 -1.957 -2.773 1.00 96.81 94 SER A C 1
ATOM 741 O O . SER A 1 94 ? 0.620 -2.804 -3.492 1.00 96.81 94 SER A O 1
ATOM 743 N N . TYR A 1 95 ? -0.125 -2.172 -1.477 1.00 95.81 95 TYR A N 1
ATOM 744 C CA . TYR A 1 95 ? 0.361 -3.346 -0.759 1.00 95.81 95 TYR A CA 1
ATOM 745 C C . TYR A 1 95 ? -0.324 -4.643 -1.204 1.00 95.81 95 TYR A C 1
ATOM 747 O O . TYR A 1 95 ? 0.319 -5.683 -1.294 1.00 95.81 95 TYR A O 1
ATOM 755 N N . ARG A 1 96 ? -1.622 -4.590 -1.526 1.00 94.81 96 ARG A N 1
ATOM 756 C CA . ARG A 1 96 ? -2.403 -5.769 -1.946 1.00 94.81 96 ARG A CA 1
ATOM 757 C C . ARG A 1 96 ? -2.229 -6.156 -3.423 1.00 94.81 96 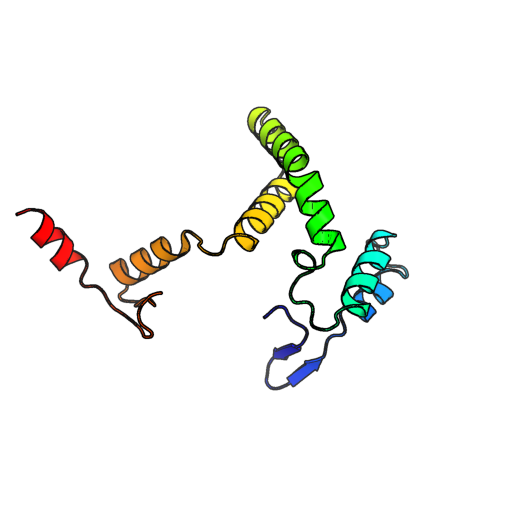ARG A C 1
ATOM 759 O O . ARG A 1 96 ? -2.941 -7.035 -3.908 1.00 94.81 96 ARG A O 1
ATOM 766 N N . ARG A 1 97 ? -1.386 -5.447 -4.178 1.00 95.62 97 ARG A N 1
ATOM 767 C CA . ARG A 1 97 ? -1.174 -5.676 -5.614 1.00 95.62 97 ARG A CA 1
ATOM 768 C C . ARG A 1 97 ? 0.143 -6.403 -5.831 1.00 95.62 97 ARG A C 1
ATOM 770 O O . ARG A 1 97 ? 1.195 -5.902 -5.462 1.00 95.62 97 ARG A O 1
ATOM 777 N N . GLU A 1 98 ? 0.080 -7.537 -6.520 1.00 95.94 98 GLU A N 1
ATOM 778 C CA . GLU A 1 98 ? 1.274 -8.274 -6.948 1.00 95.94 98 GLU A CA 1
ATOM 779 C C . GLU A 1 98 ? 2.126 -7.460 -7.936 1.00 95.94 98 GLU A C 1
ATOM 781 O O . GLU A 1 98 ? 3.352 -7.458 -7.864 1.00 95.94 98 GLU A O 1
ATOM 786 N N . ARG A 1 99 ? 1.474 -6.730 -8.853 1.00 95.88 99 ARG A N 1
ATOM 787 C CA . ARG A 1 99 ? 2.137 -5.899 -9.864 1.00 95.88 99 ARG A CA 1
ATOM 788 C C . ARG A 1 99 ? 1.791 -4.431 -9.677 1.00 95.88 99 ARG A C 1
ATOM 790 O O . ARG A 1 99 ? 0.627 -4.038 -9.759 1.00 95.88 99 ARG A O 1
ATOM 797 N N . LEU A 1 100 ? 2.831 -3.632 -9.472 1.00 97.50 100 LEU A N 1
ATOM 798 C CA . LEU A 1 100 ? 2.775 -2.177 -9.396 1.00 97.50 100 LEU A CA 1
ATOM 799 C C . LEU A 1 100 ? 3.359 -1.559 -10.672 1.00 97.50 100 LEU A C 1
ATOM 801 O O . LEU A 1 100 ? 4.198 -2.188 -11.318 1.00 97.50 100 LEU A O 1
ATOM 805 N N . PRO A 1 101 ? 3.011 -0.303 -11.001 1.00 97.38 101 PRO A N 1
ATOM 806 C CA . PRO A 1 101 ? 3.569 0.411 -12.155 1.00 97.38 101 PRO A CA 1
ATOM 807 C C . PRO A 1 101 ? 5.070 0.753 -12.017 1.00 97.38 101 PRO A C 1
ATOM 809 O O . PRO A 1 101 ? 5.614 1.528 -12.801 1.00 97.38 101 PRO A O 1
ATOM 812 N N . ALA A 1 102 ? 5.770 0.180 -11.032 1.00 97.38 102 ALA A N 1
ATOM 813 C CA . ALA A 1 102 ? 7.205 0.350 -10.831 1.00 97.38 102 ALA A CA 1
ATOM 814 C C . ALA A 1 102 ? 8.041 -0.190 -12.007 1.00 97.38 102 ALA A C 1
ATOM 816 O O . ALA A 1 102 ? 9.168 0.256 -12.204 1.00 97.38 102 ALA A O 1
ATOM 817 N N . ASN A 1 103 ? 7.488 -1.090 -12.826 1.00 97.19 103 ASN A N 1
ATOM 818 C CA . ASN A 1 103 ? 8.108 -1.529 -14.077 1.00 97.19 103 ASN A CA 1
ATOM 819 C C . ASN A 1 103 ? 8.351 -0.359 -15.049 1.00 97.19 103 ASN A C 1
ATOM 821 O O . ASN A 1 103 ? 9.393 -0.319 -15.696 1.00 97.19 103 ASN A O 1
ATOM 825 N N . LEU A 1 104 ? 7.441 0.621 -15.112 1.00 97.88 104 LEU A N 1
ATOM 826 C CA . LEU A 1 104 ? 7.637 1.819 -15.931 1.00 97.88 104 LEU A CA 1
ATOM 827 C C . LEU A 1 104 ? 8.784 2.679 -15.391 1.00 97.88 104 LEU A C 1
ATOM 829 O O . LEU A 1 104 ? 9.585 3.188 -16.167 1.00 97.88 104 LEU A O 1
ATOM 833 N N . VAL A 1 105 ? 8.905 2.797 -14.067 1.00 98.06 105 VAL A N 1
ATOM 834 C CA . VAL A 1 105 ? 10.023 3.512 -13.433 1.00 98.06 105 VAL A CA 1
ATOM 835 C C . VAL A 1 105 ? 11.351 2.815 -13.732 1.00 98.06 105 VAL A C 1
ATOM 837 O O . VAL A 1 105 ? 12.331 3.483 -14.047 1.00 98.06 105 VAL A O 1
ATOM 840 N N . GLN A 1 106 ? 11.397 1.479 -13.685 1.00 98.38 106 GLN A N 1
ATOM 841 C CA . GLN A 1 106 ? 12.592 0.727 -14.084 1.00 98.38 106 GLN A CA 1
ATOM 842 C C . GLN A 1 106 ? 12.940 0.961 -15.558 1.00 98.38 106 GLN A C 1
ATOM 844 O O . GLN A 1 106 ? 14.088 1.273 -15.861 1.00 98.38 106 GLN A O 1
ATOM 849 N N . ALA A 1 107 ? 11.950 0.925 -16.455 1.00 97.88 107 ALA A N 1
ATOM 850 C CA . ALA A 1 107 ? 12.152 1.237 -17.868 1.00 97.88 107 ALA A CA 1
ATOM 851 C C . ALA A 1 107 ? 12.687 2.665 -18.079 1.00 97.88 107 ALA A C 1
ATOM 853 O O . ALA A 1 107 ? 13.630 2.860 -18.837 1.00 97.88 107 ALA A O 1
ATOM 854 N N . GLN A 1 108 ? 12.147 3.663 -17.371 1.00 98.19 108 GLN A N 1
ATOM 855 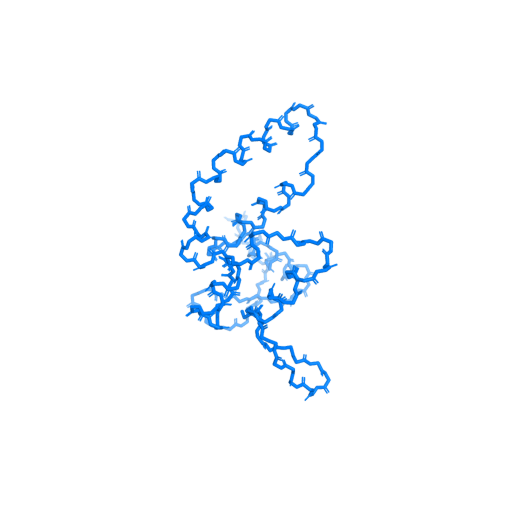C CA . GLN A 1 108 ? 12.632 5.047 -17.428 1.00 98.19 108 GLN A CA 1
ATOM 856 C C . GLN A 1 108 ? 14.082 5.167 -16.938 1.00 98.19 108 GLN A C 1
ATOM 858 O O . GLN A 1 108 ? 14.902 5.813 -17.588 1.00 98.19 108 GLN A O 1
ATOM 863 N N . ARG A 1 109 ? 14.423 4.532 -15.810 1.00 98.38 109 ARG A N 1
ATOM 864 C CA . ARG A 1 109 ? 15.791 4.540 -15.265 1.00 98.38 109 ARG A CA 1
ATOM 865 C C . ARG A 1 109 ? 16.783 3.884 -16.223 1.00 98.38 109 ARG A C 1
ATOM 867 O O . ARG A 1 109 ? 17.881 4.404 -16.402 1.00 98.38 109 ARG A O 1
ATOM 874 N N . AS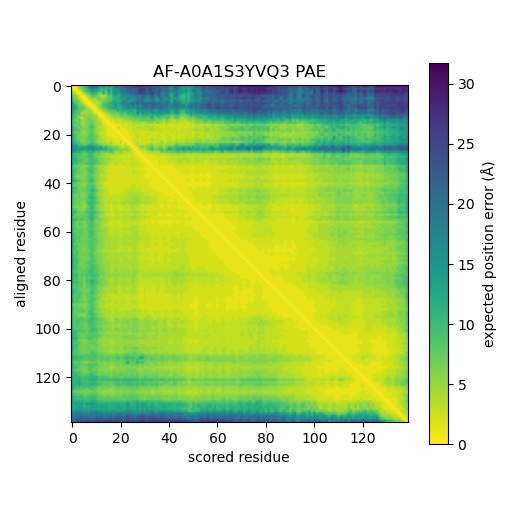P A 1 110 ? 16.400 2.776 -16.848 1.00 98.44 110 ASP A N 1
ATOM 875 C CA . ASP A 1 110 ? 17.234 2.119 -17.851 1.00 98.44 110 ASP A CA 1
ATOM 876 C C . ASP A 1 110 ? 17.383 2.977 -19.117 1.00 98.44 110 ASP A C 1
ATOM 878 O O . ASP A 1 110 ? 18.493 3.144 -19.615 1.00 98.44 110 ASP A O 1
ATOM 882 N N . TYR A 1 111 ? 16.295 3.606 -19.572 1.00 97.69 111 TYR A N 1
ATOM 883 C CA . TYR A 1 111 ? 16.281 4.478 -20.747 1.00 97.69 111 TYR A CA 1
ATOM 884 C C . TYR A 1 111 ? 17.231 5.673 -20.619 1.00 97.69 111 TYR A C 1
ATOM 886 O O . TYR A 1 111 ? 18.020 5.930 -21.525 1.00 97.69 111 TYR A O 1
ATOM 894 N N . PHE A 1 112 ? 17.153 6.424 -19.515 1.00 97.00 112 PHE A N 1
ATOM 895 C CA . PHE A 1 112 ? 17.921 7.666 -19.359 1.00 97.00 112 PHE A CA 1
ATOM 896 C C . PHE A 1 112 ? 19.309 7.466 -18.742 1.00 97.00 112 PHE A C 1
ATOM 898 O O . PHE A 1 112 ? 20.156 8.344 -18.889 1.00 97.00 112 PHE A O 1
ATOM 905 N N . GLY A 1 113 ? 19.539 6.359 -18.031 1.00 96.88 113 GLY A N 1
ATOM 906 C CA . GLY A 1 113 ? 20.728 6.198 -17.189 1.00 96.88 113 GLY A CA 1
ATOM 907 C C . GLY A 1 113 ? 21.390 4.827 -17.234 1.00 96.88 113 GLY A C 1
ATOM 908 O O . GLY A 1 113 ? 22.272 4.587 -16.415 1.00 96.88 113 GLY A O 1
ATOM 909 N N . ALA A 1 114 ? 20.970 3.924 -18.130 1.00 96.69 114 ALA A N 1
ATOM 910 C CA . ALA A 1 114 ? 21.511 2.564 -18.244 1.00 96.69 114 ALA A CA 1
ATOM 911 C C . ALA A 1 114 ? 21.566 1.817 -16.895 1.00 96.69 114 ALA A C 1
ATOM 913 O O . ALA A 1 114 ? 22.472 1.030 -16.622 1.00 96.69 114 ALA A O 1
ATOM 914 N N . HIS A 1 115 ? 20.587 2.080 -16.023 1.00 98.19 115 HIS A N 1
ATOM 915 C CA . HIS A 1 115 ? 20.532 1.515 -14.675 1.00 98.19 115 HIS A CA 1
ATOM 916 C C . HIS A 1 115 ? 20.166 0.030 -14.633 1.00 98.19 115 HIS A C 1
ATOM 918 O O . HIS A 1 115 ? 20.175 -0.546 -13.542 1.00 98.19 115 HIS A O 1
ATOM 924 N N . THR A 1 116 ? 19.877 -0.586 -15.782 1.00 98.19 116 THR A N 1
ATOM 925 C CA . THR A 1 116 ? 19.378 -1.956 -15.922 1.00 98.19 116 THR A CA 1
ATOM 926 C C . THR A 1 116 ? 18.033 -2.186 -15.224 1.00 98.19 116 THR A C 1
ATOM 928 O O . THR A 1 116 ? 17.541 -1.348 -14.464 1.00 98.19 116 THR A O 1
ATOM 931 N N . TYR A 1 117 ? 17.410 -3.331 -15.488 1.00 98.19 117 TYR A N 1
ATOM 932 C CA . TYR A 1 117 ? 16.217 -3.804 -14.789 1.00 98.19 117 TYR A CA 1
ATOM 933 C C . TYR A 1 117 ? 16.189 -5.334 -14.721 1.00 98.19 117 TYR A C 1
ATOM 935 O O . TYR A 1 117 ? 16.893 -6.019 -15.462 1.00 98.19 117 TYR A O 1
ATOM 943 N N . GLU A 1 118 ? 15.359 -5.874 -13.832 1.00 98.19 118 GLU A N 1
ATOM 944 C CA . GLU A 1 118 ? 15.089 -7.310 -13.742 1.00 98.19 118 GLU A CA 1
ATOM 945 C C . GLU A 1 118 ? 13.818 -7.671 -14.509 1.00 98.19 118 GLU A C 1
ATOM 947 O O . GLU A 1 118 ? 12.874 -6.879 -14.615 1.00 98.19 118 GLU A O 1
ATOM 952 N N . ARG A 1 119 ? 13.780 -8.900 -15.016 1.00 97.00 119 ARG A N 1
ATOM 953 C CA . ARG A 1 119 ? 12.617 -9.461 -15.696 1.00 97.00 119 ARG A CA 1
ATOM 954 C C . ARG A 1 119 ? 11.919 -10.489 -14.817 1.00 97.00 119 ARG A C 1
ATOM 956 O O . ARG A 1 119 ? 12.520 -11.106 -13.948 1.00 97.00 119 ARG A O 1
ATOM 963 N N . ILE A 1 120 ? 10.632 -10.682 -15.083 1.00 96.62 120 ILE A N 1
ATOM 964 C CA . ILE A 1 120 ? 9.791 -11.637 -14.349 1.00 96.62 120 ILE A CA 1
ATOM 965 C C . ILE A 1 120 ? 9.847 -13.057 -14.922 1.00 96.62 120 ILE A C 1
ATOM 967 O O . ILE A 1 120 ? 9.427 -13.997 -14.259 1.00 96.62 120 ILE A O 1
ATOM 971 N N . ASP A 1 121 ? 10.304 -13.205 -16.164 1.00 97.25 121 ASP A N 1
ATOM 972 C CA . ASP A 1 121 ? 10.337 -14.471 -16.895 1.00 97.25 121 ASP A CA 1
ATOM 973 C C . ASP A 1 121 ? 11.732 -15.101 -16.923 1.00 97.25 121 ASP A C 1
ATOM 975 O O . ASP A 1 121 ? 11.851 -16.321 -16.988 1.00 97.25 121 ASP A O 1
ATOM 979 N N . VAL A 1 122 ? 12.786 -14.285 -16.839 1.00 96.31 122 VAL A N 1
ATOM 980 C CA . VAL A 1 122 ? 14.171 -14.759 -16.832 1.00 96.31 122 VAL A CA 1
ATOM 981 C C . VAL A 1 122 ? 14.963 -14.036 -15.739 1.00 96.31 122 VAL A C 1
ATOM 983 O O . VAL A 1 122 ? 15.039 -12.805 -15.768 1.00 96.31 122 VAL A O 1
ATOM 986 N N . PRO A 1 123 ? 15.592 -14.766 -14.797 1.00 96.94 123 PRO A N 1
ATOM 987 C CA . PRO A 1 123 ? 16.466 -14.165 -13.794 1.00 96.94 123 PRO A CA 1
ATOM 988 C C . PRO A 1 123 ? 17.633 -13.406 -14.434 1.00 96.94 123 PRO A C 1
ATOM 990 O O . PRO A 1 123 ? 18.148 -13.813 -15.475 1.00 96.94 123 PRO A O 1
ATOM 993 N N . GLY A 1 124 ? 18.072 -12.316 -13.808 1.00 97.44 124 GLY A N 1
ATOM 994 C CA . GLY A 1 124 ? 19.234 -11.538 -14.245 1.00 97.44 124 GLY A CA 1
ATOM 995 C C . GLY A 1 124 ? 18.965 -10.039 -14.344 1.00 97.44 124 GLY A C 1
ATOM 996 O O . GLY A 1 124 ? 17.861 -9.569 -14.076 1.00 97.44 124 GLY A O 1
ATOM 997 N N . SER A 1 125 ? 20.001 -9.303 -14.745 1.00 98.06 125 SER A N 1
ATOM 998 C CA . SER A 1 125 ? 19.976 -7.856 -14.969 1.00 98.06 125 SER A CA 1
ATOM 999 C C . SER A 1 125 ? 20.098 -7.573 -16.465 1.00 98.06 125 SER A C 1
ATOM 1001 O O . SER A 1 125 ? 20.963 -8.126 -17.146 1.00 98.06 125 SER A O 1
ATOM 1003 N N . TYR A 1 126 ? 19.201 -6.735 -16.978 1.00 98.25 126 TYR A N 1
ATOM 1004 C CA . TYR A 1 126 ? 19.037 -6.475 -18.402 1.00 98.25 126 TYR A CA 1
ATOM 1005 C C . TYR A 1 126 ? 19.149 -4.982 -18.681 1.00 98.25 126 TYR A C 1
ATOM 1007 O O . TYR A 1 126 ? 18.526 -4.173 -17.999 1.00 98.25 126 TYR A O 1
ATOM 1015 N N . HIS A 1 127 ? 19.901 -4.631 -19.720 1.00 97.75 127 HIS A N 1
ATOM 1016 C CA . HIS A 1 127 ? 19.897 -3.299 -20.315 1.00 97.75 127 HIS A CA 1
ATOM 1017 C C . HIS A 1 127 ? 19.213 -3.363 -21.679 1.00 97.75 127 HIS A C 1
ATOM 1019 O O . HIS A 1 127 ? 19.445 -4.299 -22.448 1.00 97.75 127 HIS A O 1
ATOM 1025 N N . THR A 1 128 ? 18.358 -2.390 -21.986 1.00 97.38 128 THR A N 1
ATOM 1026 C CA . THR A 1 128 ? 17.702 -2.283 -23.291 1.00 97.38 128 THR A CA 1
ATOM 1027 C C . THR A 1 128 ? 18.234 -1.086 -24.067 1.00 97.38 128 THR A C 1
ATOM 1029 O O . THR A 1 128 ? 18.281 0.037 -23.584 1.00 97.38 128 THR A O 1
ATOM 1032 N N . GLU A 1 129 ? 18.575 -1.307 -25.334 1.00 96.38 129 GLU A N 1
ATOM 1033 C CA . GLU A 1 129 ? 19.001 -0.248 -26.251 1.00 96.38 129 GLU A CA 1
ATOM 1034 C C . GLU A 1 129 ? 17.778 0.464 -26.853 1.00 96.38 129 GLU A C 1
ATOM 1036 O O . GLU A 1 129 ? 17.433 0.295 -28.028 1.00 96.38 129 GLU A O 1
ATOM 1041 N N . TRP A 1 130 ? 17.086 1.254 -26.033 1.00 95.31 130 TRP A N 1
ATOM 1042 C CA . TRP A 1 130 ? 15.773 1.825 -26.352 1.00 95.31 130 TRP A CA 1
ATOM 1043 C C . TRP A 1 130 ? 15.734 2.646 -27.650 1.00 95.31 130 TRP A C 1
ATOM 1045 O O . TRP A 1 130 ? 14.775 2.554 -28.420 1.00 95.31 130 TRP A O 1
ATOM 1055 N N . PHE A 1 131 ? 16.794 3.405 -27.946 1.00 92.25 131 PHE A N 1
ATOM 1056 C CA . PHE A 1 131 ? 16.893 4.193 -29.180 1.00 92.25 131 PHE A CA 1
ATOM 1057 C C . PHE A 1 131 ? 16.943 3.329 -30.444 1.00 92.25 131 PHE A C 1
ATOM 1059 O O . PHE A 1 131 ? 16.435 3.743 -31.488 1.00 92.25 131 PHE A O 1
ATOM 1066 N N . LYS A 1 132 ? 17.545 2.134 -30.372 1.00 92.00 132 LYS A N 1
ATOM 1067 C CA . LYS A 1 132 ? 17.609 1.209 -31.514 1.00 92.00 132 LYS A CA 1
ATOM 1068 C C . LYS A 1 132 ? 16.219 0.654 -31.821 1.00 92.00 132 LYS A C 1
ATOM 1070 O O . LYS A 1 132 ? 15.802 0.689 -32.976 1.00 92.00 132 LYS A O 1
ATOM 1075 N N . ILE A 1 133 ? 15.479 0.257 -30.785 1.00 90.94 133 ILE A N 1
ATOM 1076 C CA . ILE A 1 133 ? 14.100 -0.239 -30.903 1.00 90.94 133 ILE A CA 1
ATOM 1077 C C . ILE A 1 133 ? 13.185 0.837 -31.502 1.00 90.94 133 ILE A C 1
ATOM 1079 O O . ILE A 1 133 ? 12.480 0.580 -32.476 1.00 90.94 133 ILE A O 1
ATOM 1083 N N . ALA A 1 134 ? 13.243 2.067 -30.980 1.00 88.31 134 ALA A N 1
ATOM 1084 C CA . ALA A 1 134 ? 12.396 3.167 -31.447 1.00 88.31 134 ALA A CA 1
ATOM 1085 C C . ALA A 1 134 ? 12.649 3.569 -32.914 1.00 88.31 134 ALA A C 1
ATOM 1087 O O . ALA A 1 134 ? 11.762 4.110 -33.572 1.00 88.31 134 ALA A O 1
ATOM 1088 N N . ARG A 1 135 ? 13.862 3.337 -33.436 1.00 87.25 135 ARG A N 1
ATOM 1089 C CA . ARG A 1 135 ? 14.182 3.556 -34.857 1.00 87.25 135 ARG A CA 1
ATOM 1090 C C . ARG A 1 135 ? 13.656 2.432 -35.745 1.00 87.25 135 ARG A C 1
ATOM 1092 O O . ARG A 1 135 ? 13.195 2.714 -36.843 1.00 87.25 135 ARG A O 1
ATOM 1099 N N . GLN A 1 136 ? 13.711 1.188 -35.276 1.00 81.81 136 GLN A N 1
ATOM 1100 C CA . GLN A 1 136 ? 13.228 0.026 -36.026 1.00 81.81 136 GLN A CA 1
ATOM 1101 C C . GLN A 1 136 ? 11.705 0.003 -36.159 1.00 81.81 136 GLN A C 1
ATOM 1103 O O . GLN A 1 136 ? 11.207 -0.429 -37.186 1.00 81.81 136 GLN A O 1
ATOM 1108 N N . SER A 1 137 ? 10.961 0.521 -35.178 1.00 76.12 137 SER A N 1
ATOM 1109 C CA . SER A 1 137 ? 9.492 0.546 -35.228 1.00 76.12 137 SER A CA 1
ATOM 1110 C C . SER A 1 137 ? 8.895 1.581 -36.195 1.00 76.12 137 SER A C 1
ATOM 1112 O O . SER A 1 137 ? 7.677 1.722 -36.241 1.00 76.12 137 SER A O 1
ATOM 1114 N N . LYS A 1 138 ? 9.721 2.396 -36.864 1.00 66.75 138 LYS A N 1
ATOM 1115 C CA . LYS A 1 138 ? 9.277 3.442 -37.805 1.00 66.75 138 LYS A CA 1
ATOM 1116 C C . LYS A 1 138 ? 9.378 3.027 -39.277 1.00 66.75 138 LYS A C 1
ATOM 1118 O O . LYS A 1 138 ? 8.970 3.812 -40.129 1.00 66.75 138 LYS A O 1
ATOM 1123 N N . ASN A 1 139 ? 9.906 1.835 -39.546 1.00 50.53 139 ASN A N 1
ATOM 1124 C CA . ASN A 1 139 ? 9.947 1.199 -40.863 1.00 50.53 139 ASN A CA 1
ATOM 1125 C C . ASN A 1 139 ? 8.959 0.033 -40.898 1.00 50.53 139 ASN A C 1
ATOM 1127 O O . ASN A 1 139 ? 8.485 -0.273 -42.010 1.00 50.53 139 ASN A O 1
#

pLDDT: mean 90.49, std 12.77, range [37.59, 98.75]

Radius of gyration: 21.73 Å; Cα contacts (8 Å, |Δi|>4): 106; chains: 1; bounding box: 44×36×71 Å